Protein AF-Q2N8E6-F1 (afdb_monomer)

Radius of gyration: 30.1 Å; Cα contacts (8 Å, |Δi|>4): 46; chains: 1; bounding box: 55×23×89 Å

Secondary structure (DSSP, 8-state):
------HHHHHHHHHHHHHHHHH-SSHHHHHHHHHHHHHHHHHHHHHHHHHHHHHHHHHHHHHHHHHHHHHHHHHHHHHHHHHHHHHHHHHTT-

Solvent-accessible surface area (backbone atoms only — not comparable to full-atom values): 4951 Å² total; per-residue (Å²): 128,87,77,74,77,42,42,66,55,27,46,50,52,17,50,52,25,47,50,50,24,69,69,40,90,45,68,73,54,20,53,52,23,48,50,49,17,52,52,27,44,52,51,16,53,50,44,46,49,54,52,54,51,49,53,49,52,50,52,52,50,52,50,51,50,54,49,53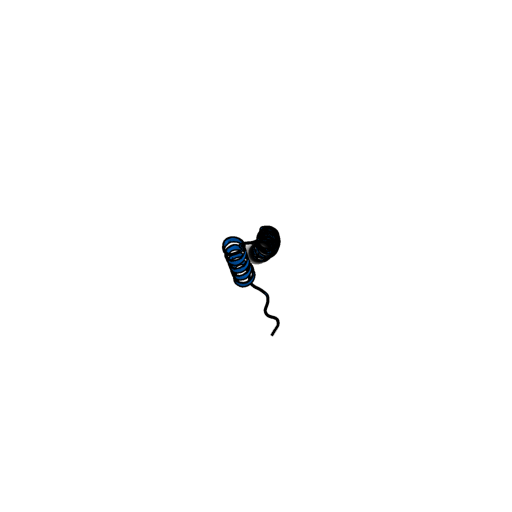,54,48,51,51,56,48,51,55,50,49,56,55,48,56,53,49,54,54,50,54,57,58,63,73,76,111

Structure (mmCIF, N/CA/C/O backbone):
data_AF-Q2N8E6-F1
#
_entry.id   AF-Q2N8E6-F1
#
loop_
_atom_site.group_PDB
_atom_site.id
_atom_site.type_symbol
_atom_site.label_atom_id
_atom_site.label_alt_id
_atom_site.label_comp_id
_atom_site.label_asym_id
_atom_site.label_entity_id
_atom_site.label_seq_id
_atom_site.pdbx_PDB_ins_code
_atom_site.Cartn_x
_atom_site.Cartn_y
_atom_site.Cartn_z
_atom_site.occupancy
_atom_site.B_iso_or_equiv
_atom_site.auth_seq_id
_atom_site.auth_comp_id
_atom_site.auth_asym_id
_atom_site.auth_atom_id
_atom_site.pdbx_PDB_model_num
ATOM 1 N N . MET A 1 1 ? 5.699 -19.061 6.040 1.00 41.94 1 MET A N 1
ATOM 2 C CA . MET A 1 1 ? 5.477 -18.078 4.958 1.00 41.94 1 MET A CA 1
ATOM 3 C C . MET A 1 1 ? 5.028 -16.784 5.610 1.00 41.94 1 MET A C 1
ATOM 5 O O . MET A 1 1 ? 4.099 -16.860 6.409 1.00 41.94 1 MET A O 1
ATOM 9 N N . PRO A 1 2 ? 5.690 -15.637 5.385 1.00 47.53 2 PRO A N 1
ATOM 10 C CA . PRO A 1 2 ? 5.235 -14.388 5.976 1.00 47.53 2 PRO A CA 1
ATOM 11 C C . PRO A 1 2 ? 3.895 -14.045 5.328 1.00 47.53 2 PRO A C 1
ATOM 13 O O . PRO A 1 2 ? 3.817 -13.854 4.117 1.00 47.53 2 PRO A O 1
ATOM 16 N N . MET A 1 3 ? 2.831 -14.035 6.128 1.00 51.78 3 MET A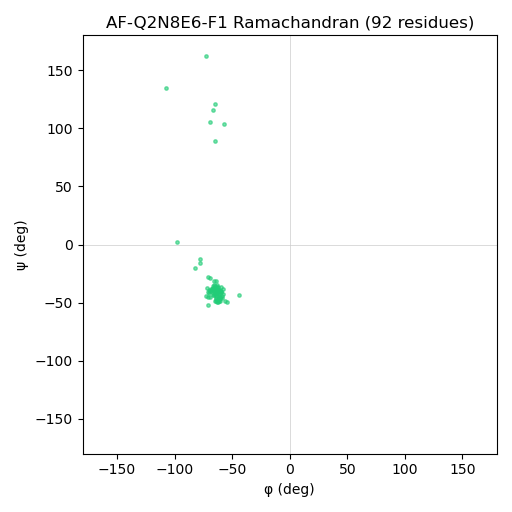 N 1
ATOM 17 C CA . MET A 1 3 ? 1.528 -13.530 5.714 1.00 51.78 3 MET A CA 1
ATOM 18 C C . MET A 1 3 ? 1.705 -12.035 5.470 1.00 51.78 3 MET A C 1
ATOM 20 O O . MET A 1 3 ? 1.603 -11.247 6.408 1.00 51.78 3 MET A O 1
ATOM 24 N N . HIS A 1 4 ? 2.071 -11.643 4.247 1.00 54.47 4 HIS A N 1
ATOM 25 C CA . HIS A 1 4 ? 2.024 -10.246 3.842 1.00 54.47 4 HIS A CA 1
ATOM 26 C C . HIS A 1 4 ? 0.578 -9.810 4.048 1.00 54.47 4 HIS A C 1
ATOM 28 O O . HIS A 1 4 ? -0.316 -10.273 3.340 1.00 54.47 4 HIS A O 1
ATOM 34 N N . GLN A 1 5 ? 0.334 -9.055 5.117 1.00 67.31 5 GLN A N 1
ATOM 35 C CA . GLN A 1 5 ? -1.020 -8.739 5.536 1.00 67.31 5 GLN A CA 1
ATOM 36 C C . GLN A 1 5 ? -1.610 -7.807 4.487 1.00 67.31 5 GLN A C 1
ATOM 38 O O . GLN A 1 5 ? -1.183 -6.666 4.326 1.00 67.31 5 GLN A O 1
ATOM 43 N N . SER A 1 6 ? -2.502 -8.372 3.680 1.00 76.81 6 SER A N 1
ATOM 44 C CA . SER A 1 6 ? -3.089 -7.719 2.525 1.00 76.81 6 SER A CA 1
ATOM 45 C C . SER A 1 6 ? -4.097 -6.660 2.962 1.00 76.81 6 SER A C 1
ATOM 47 O O . SER A 1 6 ? -4.599 -6.674 4.088 1.00 76.81 6 SER A O 1
ATOM 49 N N . TYR A 1 7 ? -4.429 -5.754 2.042 1.00 82.69 7 TYR A N 1
ATOM 50 C CA . TYR A 1 7 ? -5.511 -4.781 2.212 1.00 82.69 7 TYR A CA 1
ATOM 51 C C . TYR A 1 7 ? -6.785 -5.415 2.801 1.00 82.69 7 TYR A C 1
ATOM 53 O O . TYR A 1 7 ? -7.382 -4.871 3.731 1.00 82.69 7 TYR A O 1
ATOM 61 N N . GLU A 1 8 ? -7.154 -6.600 2.311 1.00 83.12 8 GLU A N 1
ATOM 62 C CA . GLU A 1 8 ? -8.308 -7.373 2.781 1.00 83.12 8 GLU A CA 1
ATOM 63 C C . GLU A 1 8 ? -8.212 -7.740 4.267 1.00 83.12 8 GLU A C 1
ATOM 65 O O . GLU A 1 8 ? -9.196 -7.616 4.995 1.00 83.12 8 GLU A O 1
ATOM 70 N N . PHE A 1 9 ? -7.025 -8.119 4.753 1.00 86.94 9 PHE A N 1
ATOM 71 C CA . PHE A 1 9 ? -6.818 -8.458 6.163 1.00 86.94 9 PHE A CA 1
ATOM 72 C C . PHE A 1 9 ? -7.053 -7.248 7.073 1.00 86.94 9 PHE A C 1
ATOM 74 O O . PHE A 1 9 ? -7.790 -7.328 8.059 1.00 86.94 9 PHE A O 1
ATOM 81 N N . TYR A 1 10 ? -6.458 -6.104 6.729 1.00 88.81 10 TYR A N 1
ATOM 82 C CA . TYR A 1 10 ? -6.636 -4.877 7.503 1.00 88.81 10 TYR A CA 1
ATOM 83 C C . TYR A 1 10 ? -8.076 -4.360 7.430 1.00 88.81 10 TYR A C 1
ATOM 85 O O . TYR A 1 10 ? -8.623 -3.901 8.433 1.00 88.81 10 TYR A O 1
ATOM 93 N N . THR A 1 11 ? -8.729 -4.513 6.278 1.00 88.69 11 THR A N 1
ATOM 94 C CA . THR A 1 11 ? -10.129 -4.120 6.089 1.00 88.69 11 THR A CA 1
ATOM 95 C C . THR A 1 11 ? -11.083 -5.008 6.890 1.00 88.69 11 THR A C 1
ATOM 97 O O . THR A 1 11 ? -12.030 -4.499 7.492 1.00 88.69 11 THR A O 1
ATOM 100 N N . ALA A 1 12 ? -10.836 -6.320 6.951 1.00 90.00 12 ALA A N 1
ATOM 101 C CA . ALA A 1 12 ? -11.610 -7.243 7.779 1.00 90.00 12 ALA A CA 1
ATOM 102 C C . ALA A 1 12 ? -11.495 -6.887 9.270 1.00 90.0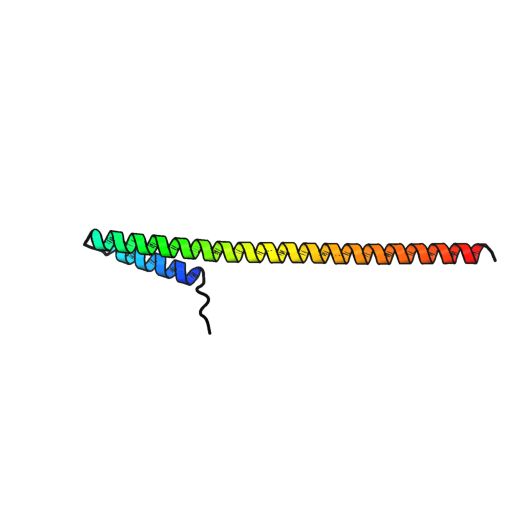0 12 ALA A C 1
ATOM 104 O O . ALA A 1 12 ? -12.509 -6.723 9.944 1.00 90.00 12 ALA A O 1
ATOM 105 N N . ARG A 1 13 ? -10.271 -6.642 9.754 1.00 90.81 13 ARG A N 1
ATOM 106 C CA . ARG A 1 13 ? -10.005 -6.227 11.143 1.00 90.81 13 ARG A CA 1
ATOM 107 C C . ARG A 1 13 ? -10.655 -4.892 11.498 1.00 90.81 13 ARG A C 1
ATOM 109 O O . ARG A 1 13 ? -11.217 -4.755 12.581 1.00 90.81 13 ARG A O 1
ATOM 116 N N . ALA A 1 14 ? -10.637 -3.924 10.580 1.00 91.75 14 ALA A N 1
ATOM 117 C CA . ALA A 1 14 ? -11.338 -2.657 10.771 1.00 91.75 14 ALA A CA 1
ATOM 118 C C . ALA A 1 14 ? -12.854 -2.870 10.930 1.00 91.75 14 ALA A C 1
ATOM 120 O O . ALA A 1 14 ? -13.461 -2.315 11.844 1.00 91.75 14 ALA A O 1
ATOM 121 N N . LYS A 1 15 ? -13.464 -3.720 10.091 1.00 91.19 15 LYS A N 1
ATOM 122 C CA . LYS A 1 15 ? -14.898 -4.054 10.174 1.00 91.19 15 LYS A CA 1
ATOM 123 C C . LYS A 1 15 ? -15.255 -4.777 11.474 1.00 91.19 15 LYS A C 1
ATOM 125 O O . LYS A 1 15 ? -16.295 -4.475 12.057 1.00 91.19 15 LYS A O 1
ATOM 130 N N . GLU A 1 16 ? -14.409 -5.694 11.937 1.00 91.56 16 GLU A N 1
ATOM 131 C CA . GLU A 1 16 ? -14.590 -6.391 13.216 1.00 91.56 16 GLU A CA 1
ATOM 132 C C . GLU A 1 16 ? -14.571 -5.416 14.398 1.00 91.56 16 GLU A C 1
ATOM 134 O O . GLU A 1 16 ? -15.498 -5.425 15.209 1.00 91.56 16 GLU A O 1
ATOM 139 N N . SER A 1 17 ? -13.582 -4.517 14.461 1.00 90.69 17 SER A N 1
ATOM 140 C CA . SER A 1 17 ? -13.530 -3.472 15.493 1.00 90.69 17 SER A CA 1
ATOM 141 C C . SER A 1 17 ? -14.724 -2.517 15.409 1.00 90.69 17 SER A C 1
ATOM 143 O O . SER A 1 17 ? -15.315 -2.183 16.433 1.00 90.69 17 SER A O 1
ATOM 145 N N . ALA A 1 18 ? -15.168 -2.139 14.207 1.00 90.69 18 ALA A N 1
ATOM 146 C CA . ALA A 1 18 ? -16.370 -1.319 14.037 1.00 90.69 18 ALA A CA 1
ATOM 147 C C . ALA A 1 18 ? -17.637 -2.029 14.556 1.00 90.69 18 ALA A C 1
ATOM 149 O O . ALA A 1 18 ? -18.503 -1.409 15.181 1.00 90.69 18 ALA A O 1
ATOM 150 N N . ALA A 1 19 ? -17.763 -3.337 14.315 1.00 92.50 19 ALA A N 1
ATOM 151 C CA . ALA A 1 19 ? -18.867 -4.143 14.832 1.00 92.50 19 ALA A CA 1
ATOM 152 C C . ALA A 1 19 ? -18.810 -4.263 16.365 1.00 92.50 19 ALA A C 1
ATOM 154 O O . ALA A 1 19 ? -19.834 -4.092 17.031 1.00 92.50 19 ALA A O 1
ATOM 155 N N . ALA A 1 20 ? -17.618 -4.469 16.929 1.00 90.38 20 ALA A N 1
ATOM 156 C CA . ALA A 1 20 ? -17.399 -4.503 18.372 1.00 90.38 20 ALA A CA 1
ATOM 157 C C . ALA A 1 20 ? -17.724 -3.153 19.034 1.00 90.38 20 ALA A C 1
ATOM 159 O O . ALA A 1 20 ? -18.394 -3.123 20.065 1.00 90.38 20 ALA A O 1
ATOM 160 N N . ALA A 1 21 ? -17.354 -2.032 18.407 1.00 91.44 21 ALA A N 1
ATOM 161 C CA . ALA A 1 21 ? -17.705 -0.689 18.867 1.00 91.44 21 ALA A CA 1
ATOM 162 C C . ALA A 1 21 ? -19.226 -0.459 18.895 1.00 91.44 21 ALA A C 1
ATOM 164 O O . ALA A 1 21 ? -19.750 0.144 19.834 1.00 91.44 21 ALA A O 1
ATOM 165 N N . LYS A 1 22 ? -19.955 -0.963 17.889 1.00 91.19 22 LYS A N 1
ATOM 166 C CA . LYS A 1 22 ? -21.426 -0.885 17.836 1.00 91.19 22 LYS A CA 1
ATOM 167 C C . LYS A 1 22 ? -22.096 -1.748 18.904 1.00 91.19 22 LYS A C 1
ATOM 169 O O . LYS A 1 22 ? -23.100 -1.332 19.471 1.00 91.19 22 LYS A O 1
ATOM 174 N N . ALA A 1 23 ? -21.546 -2.929 19.183 1.00 92.56 23 ALA A N 1
ATOM 175 C CA . ALA A 1 23 ? -22.049 -3.825 20.223 1.00 92.56 23 ALA A CA 1
ATOM 176 C C . ALA A 1 23 ? -21.642 -3.391 21.646 1.00 92.56 23 ALA A C 1
ATOM 178 O O . ALA A 1 23 ? -22.219 -3.864 22.630 1.00 92.56 23 ALA A O 1
ATOM 179 N N . ALA A 1 24 ? -20.654 -2.500 21.774 1.00 91.38 24 ALA A N 1
ATOM 180 C CA . ALA A 1 24 ? -20.154 -2.031 23.054 1.00 91.38 24 ALA A CA 1
ATOM 181 C C . ALA A 1 24 ? -21.227 -1.243 23.820 1.00 91.38 24 ALA A C 1
ATOM 183 O O . ALA A 1 24 ? -21.719 -0.198 23.383 1.00 91.38 24 ALA A O 1
ATOM 184 N N . LYS A 1 25 ? -21.541 -1.751 25.015 1.00 90.75 25 LYS A N 1
ATOM 185 C CA . LYS A 1 25 ? -22.466 -1.126 25.970 1.00 90.75 25 LYS A CA 1
ATOM 186 C C . LYS A 1 25 ? -21.806 -0.037 26.816 1.00 90.75 25 LYS A C 1
ATOM 188 O O . LYS A 1 25 ? -22.507 0.789 27.383 1.00 90.75 25 LYS A O 1
ATOM 193 N N . LEU A 1 26 ? -20.476 -0.058 26.911 1.00 94.44 26 LEU A N 1
ATOM 194 C CA . LEU A 1 26 ? -19.687 0.925 27.646 1.00 94.44 26 LEU A CA 1
ATOM 195 C C . LEU A 1 26 ? -18.944 1.830 26.662 1.00 94.44 26 LEU A C 1
ATOM 197 O O . LEU A 1 26 ? -18.323 1.341 25.713 1.00 94.44 26 LEU A O 1
ATOM 201 N N . ASP A 1 27 ? -18.971 3.137 26.914 1.00 91.50 27 ASP A N 1
ATOM 202 C CA . ASP A 1 27 ? -18.367 4.129 26.020 1.00 91.50 27 ASP A CA 1
ATOM 203 C C . ASP A 1 27 ? -16.840 3.995 25.949 1.00 91.50 27 ASP A C 1
ATOM 205 O O . ASP A 1 27 ? -16.260 4.110 24.873 1.00 91.50 27 ASP A O 1
ATOM 209 N N . ASN A 1 28 ? -16.181 3.622 27.051 1.00 92.00 28 ASN A N 1
ATOM 210 C CA . ASN A 1 28 ? -14.735 3.371 27.072 1.00 92.00 28 ASN A CA 1
ATOM 211 C C . ASN A 1 28 ? -14.312 2.208 26.150 1.00 92.00 28 ASN A C 1
ATOM 213 O O . ASN A 1 28 ? -13.259 2.266 25.511 1.00 92.00 28 ASN A O 1
ATOM 217 N N . VAL A 1 29 ? -15.138 1.162 26.051 1.00 91.50 29 VAL A N 1
ATOM 218 C CA . VAL A 1 29 ? -14.923 0.033 25.140 1.00 91.50 29 VAL A CA 1
ATOM 219 C C . VAL A 1 29 ? -15.189 0.479 23.708 1.00 91.50 29 VAL A C 1
ATOM 221 O O . VAL A 1 29 ? -14.366 0.214 22.835 1.00 91.50 29 VAL A O 1
ATOM 224 N N . ARG A 1 30 ? -16.273 1.231 23.471 1.00 92.38 30 ARG A N 1
ATOM 225 C CA . ARG A 1 30 ? -16.580 1.791 22.148 1.00 92.38 30 ARG A CA 1
ATOM 226 C C . ARG A 1 30 ? -15.431 2.642 21.619 1.00 92.38 30 ARG A C 1
ATOM 228 O O . ARG A 1 30 ? -14.995 2.444 20.492 1.00 92.38 30 ARG A O 1
ATOM 235 N N . GLU A 1 31 ? -14.905 3.555 22.426 1.00 93.81 31 GLU A N 1
ATOM 236 C CA . GLU A 1 31 ? -13.792 4.420 22.031 1.00 93.81 31 GLU A CA 1
ATOM 237 C C . GLU A 1 31 ? -12.508 3.648 21.728 1.00 93.81 31 GLU A C 1
ATOM 239 O O . GLU A 1 31 ? -11.776 4.006 20.802 1.00 93.81 31 GLU A O 1
ATOM 244 N N . ARG A 1 32 ? -12.217 2.598 22.504 1.00 93.12 32 ARG A N 1
ATOM 245 C CA . ARG A 1 32 ? -11.058 1.735 22.258 1.00 93.12 32 ARG A CA 1
ATOM 246 C C . ARG A 1 32 ? -11.191 1.012 20.923 1.00 93.12 32 ARG A C 1
ATOM 248 O O . ARG A 1 32 ? -10.237 1.007 20.149 1.00 93.12 32 ARG A O 1
ATOM 255 N N . GLU A 1 33 ? -12.361 0.450 20.647 1.00 91.38 33 GLU A N 1
ATOM 256 C CA . GLU A 1 33 ? -12.628 -0.244 19.388 1.00 91.38 33 GLU A CA 1
ATOM 257 C C . GLU A 1 33 ? -12.634 0.720 18.194 1.00 91.38 33 GLU A C 1
ATOM 259 O O . GLU A 1 33 ? -12.046 0.411 17.164 1.00 91.38 33 GLU A O 1
ATOM 264 N N . LEU A 1 34 ? -13.168 1.937 18.341 1.00 91.94 34 LEU A N 1
ATOM 265 C CA . LEU A 1 34 ? -13.082 2.976 17.304 1.00 91.94 34 LEU A CA 1
ATOM 266 C C . LEU A 1 34 ? -11.635 3.408 17.027 1.00 91.94 34 LEU A C 1
ATOM 268 O O . LEU A 1 34 ? -11.274 3.698 15.885 1.00 91.94 34 LEU A O 1
ATOM 272 N N . ARG A 1 35 ? -10.780 3.465 18.056 1.00 93.62 35 ARG A N 1
ATOM 273 C CA . ARG A 1 35 ? -9.342 3.710 17.867 1.00 93.62 35 ARG A CA 1
ATOM 274 C C . ARG A 1 35 ? -8.680 2.556 17.120 1.00 93.62 35 ARG A C 1
ATOM 276 O O . ARG A 1 35 ? -7.920 2.819 16.192 1.00 93.62 35 ARG A O 1
ATOM 283 N N . ALA A 1 36 ? -9.006 1.314 17.472 1.00 90.62 36 ALA A N 1
ATOM 284 C CA . ALA A 1 36 ? -8.516 0.139 16.760 1.00 90.62 36 ALA A CA 1
ATOM 285 C C . ALA A 1 36 ? -8.969 0.141 15.290 1.00 90.62 36 ALA A C 1
ATOM 287 O O . ALA A 1 36 ? -8.137 -0.026 14.403 1.00 90.62 36 ALA A O 1
ATOM 288 N N . GLU A 1 37 ? -10.245 0.429 15.017 1.00 92.56 37 GLU A N 1
ATOM 289 C CA . GLU A 1 37 ? -10.786 0.586 13.661 1.00 92.56 37 GLU A CA 1
ATOM 290 C C . GLU A 1 37 ? -9.988 1.621 12.860 1.00 92.56 37 GLU A C 1
ATOM 292 O O . GLU A 1 37 ? -9.555 1.329 11.745 1.00 9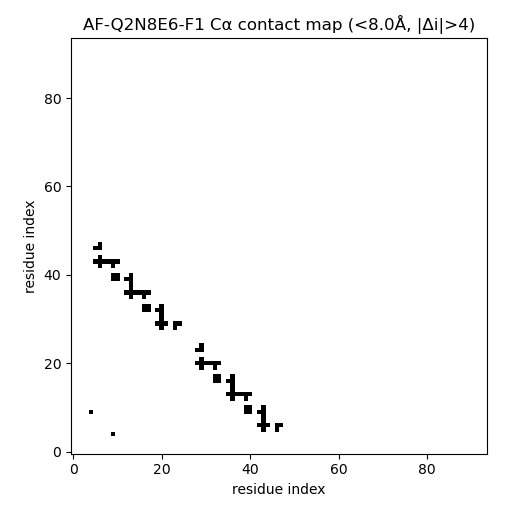2.56 37 GLU A O 1
ATOM 297 N N . LYS A 1 38 ? -9.7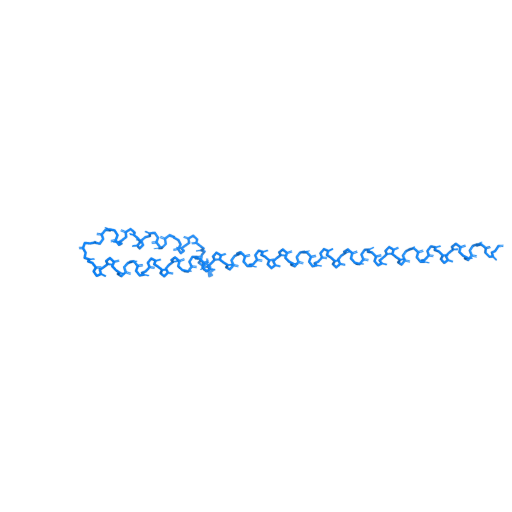47 2.811 13.428 1.00 92.56 38 LYS A N 1
ATOM 298 C CA . LYS A 1 38 ? -8.957 3.862 12.768 1.00 92.56 38 LYS A CA 1
ATOM 299 C C . LYS A 1 38 ? -7.548 3.387 12.425 1.00 92.56 38 LYS A C 1
ATOM 301 O O . LYS A 1 38 ? -7.085 3.635 11.314 1.00 92.56 38 LYS A O 1
ATOM 306 N N . THR A 1 39 ? -6.880 2.692 13.345 1.00 94.00 39 THR A N 1
ATOM 307 C CA . THR A 1 39 ? -5.546 2.132 13.096 1.00 94.00 39 THR A CA 1
ATOM 308 C C . THR A 1 39 ? -5.576 1.100 11.971 1.00 94.00 39 THR A C 1
ATOM 310 O O . THR A 1 39 ? -4.767 1.182 11.048 1.00 94.00 39 THR A O 1
ATOM 313 N N . TRP A 1 40 ? -6.524 0.161 11.999 1.00 92.06 40 TRP A N 1
ATOM 314 C CA . TRP A 1 40 ? -6.649 -0.864 10.961 1.00 92.06 40 TRP A CA 1
ATOM 315 C C . TRP A 1 40 ? -6.974 -0.271 9.595 1.00 92.06 40 TRP A C 1
ATOM 317 O O . TRP A 1 40 ? -6.395 -0.678 8.591 1.00 92.06 40 TRP A O 1
ATOM 327 N N . ARG A 1 41 ? -7.843 0.738 9.549 1.00 90.56 41 ARG A N 1
ATOM 328 C CA . ARG A 1 41 ? -8.177 1.445 8.315 1.00 90.56 41 ARG A CA 1
ATOM 329 C C . ARG A 1 41 ? -6.978 2.198 7.741 1.00 90.56 41 ARG A C 1
ATOM 331 O O . ARG A 1 41 ? -6.735 2.095 6.543 1.00 90.56 41 ARG A O 1
ATOM 338 N N . GLY A 1 42 ? -6.196 2.873 8.585 1.00 91.50 42 GLY A N 1
ATOM 339 C CA . GLY A 1 42 ? -4.956 3.528 8.158 1.00 91.50 42 GLY A CA 1
ATOM 340 C C . GLY A 1 42 ? -3.946 2.543 7.560 1.00 91.50 42 GLY A C 1
ATOM 341 O O . GLY A 1 42 ? -3.360 2.814 6.516 1.00 91.50 42 GLY A O 1
ATOM 342 N N . LEU A 1 43 ? -3.801 1.357 8.161 1.00 89.25 43 LEU A N 1
ATOM 343 C CA . LEU A 1 43 ? -2.946 0.292 7.620 1.00 89.25 43 LEU A CA 1
ATOM 344 C C . LEU A 1 43 ? -3.472 -0.266 6.291 1.00 89.25 43 LEU A C 1
ATOM 346 O O . LEU A 1 43 ? -2.683 -0.541 5.388 1.00 89.25 43 LEU A O 1
ATOM 350 N N . ALA A 1 44 ? -4.792 -0.398 6.141 1.00 90.25 44 ALA A N 1
ATOM 351 C CA . ALA A 1 44 ? -5.403 -0.803 4.879 1.00 90.25 44 ALA A CA 1
ATOM 352 C C . ALA A 1 44 ? -5.103 0.226 3.776 1.00 90.25 44 ALA A C 1
ATOM 354 O O . ALA A 1 44 ? -4.619 -0.127 2.703 1.00 90.25 44 ALA A O 1
ATOM 355 N N . GLU A 1 45 ? -5.318 1.510 4.049 1.00 89.19 45 GLU A N 1
ATOM 356 C CA . GLU A 1 45 ? -5.029 2.594 3.105 1.00 89.19 45 GLU A CA 1
ATOM 357 C C . GLU A 1 45 ? -3.542 2.635 2.721 1.00 89.19 45 GLU A C 1
ATOM 359 O O . GLU A 1 45 ? -3.215 2.765 1.540 1.00 89.19 45 GLU A O 1
ATOM 364 N N . GLN A 1 46 ? -2.637 2.413 3.678 1.00 88.81 46 GLN A N 1
ATOM 365 C CA . GLN A 1 46 ? -1.206 2.304 3.399 1.00 88.81 46 GLN A CA 1
ATOM 366 C C . GLN A 1 46 ? -0.879 1.098 2.508 1.00 88.81 46 GLN A C 1
ATOM 368 O O . GLN A 1 46 ? -0.129 1.236 1.544 1.00 88.81 46 GLN A O 1
ATOM 373 N N . ALA A 1 47 ? -1.458 -0.074 2.785 1.00 88.38 47 ALA A N 1
ATOM 374 C CA . ALA A 1 47 ? -1.263 -1.267 1.963 1.00 88.38 47 ALA A CA 1
ATOM 375 C C . ALA A 1 47 ? -1.759 -1.057 0.523 1.00 88.38 47 ALA 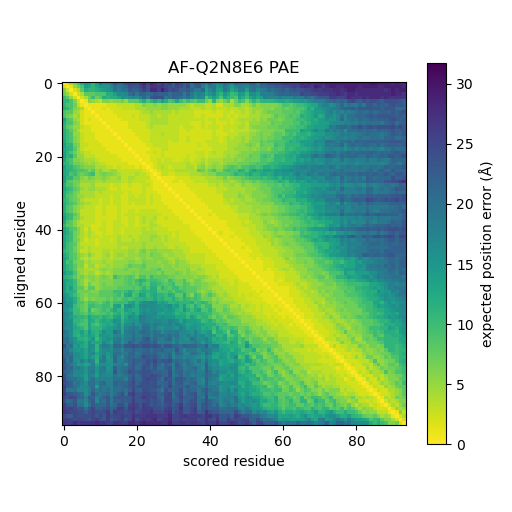A C 1
ATOM 377 O O . ALA A 1 47 ? -1.097 -1.478 -0.427 1.00 88.38 47 ALA A O 1
ATOM 378 N N . ARG A 1 48 ? -2.888 -0.358 0.358 1.00 86.25 48 ARG A N 1
ATOM 379 C CA . ARG A 1 48 ? -3.420 0.025 -0.953 1.00 86.25 48 ARG A CA 1
ATOM 380 C C . ARG A 1 48 ? -2.485 0.987 -1.681 1.00 86.25 48 ARG A C 1
ATOM 382 O O . ARG A 1 48 ? -2.142 0.733 -2.829 1.00 86.25 48 ARG A O 1
ATOM 389 N N . SER A 1 49 ? -2.029 2.037 -1.002 1.00 87.62 49 SER A N 1
ATOM 390 C CA . SER A 1 49 ? -1.092 3.013 -1.568 1.00 87.62 49 SER A CA 1
ATOM 391 C C . SER A 1 49 ? 0.205 2.346 -2.038 1.00 87.62 49 SER A C 1
ATOM 393 O O . SER A 1 49 ? 0.659 2.587 -3.152 1.00 87.62 49 SER A O 1
ATOM 395 N N . VAL A 1 50 ? 0.759 1.414 -1.254 1.00 86.50 50 VAL A N 1
ATOM 396 C CA . VAL A 1 50 ? 1.956 0.651 -1.647 1.00 86.50 50 VAL A CA 1
ATOM 397 C C . VAL A 1 50 ? 1.705 -0.204 -2.891 1.00 86.50 50 VAL A C 1
ATOM 399 O O . VAL A 1 50 ? 2.583 -0.292 -3.749 1.00 86.50 50 VAL A O 1
ATOM 402 N N . ALA A 1 51 ? 0.533 -0.835 -3.012 1.00 84.38 51 ALA A N 1
ATOM 403 C CA . ALA A 1 51 ? 0.175 -1.591 -4.212 1.00 84.38 51 ALA A CA 1
ATOM 404 C C . ALA A 1 51 ? 0.067 -0.673 -5.443 1.00 84.38 51 ALA A C 1
ATOM 406 O O . ALA A 1 51 ? 0.699 -0.941 -6.461 1.00 84.38 51 ALA A O 1
ATOM 407 N N . GLU A 1 52 ? -0.626 0.459 -5.316 1.00 86.56 52 GLU A N 1
ATOM 408 C CA . GLU A 1 52 ? -0.770 1.448 -6.392 1.00 86.56 52 GLU A CA 1
ATOM 409 C C . GLU A 1 52 ? 0.585 2.048 -6.813 1.00 86.56 52 GL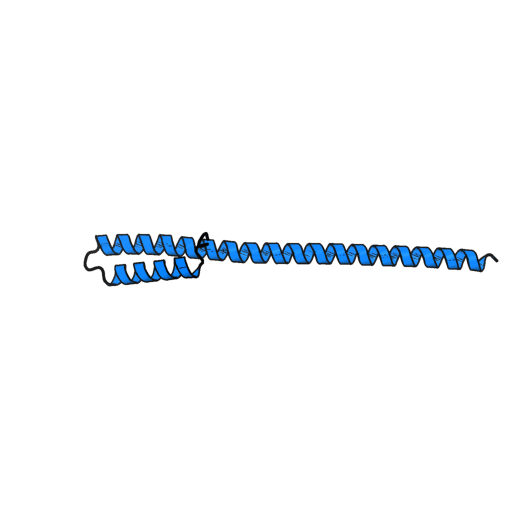U A C 1
ATOM 411 O O . GLU A 1 52 ? 0.862 2.212 -8.002 1.00 86.56 52 GLU A O 1
ATOM 416 N N . GLN A 1 53 ? 1.474 2.328 -5.855 1.00 87.62 53 GLN A N 1
ATOM 417 C CA . GLN A 1 53 ? 2.832 2.797 -6.137 1.00 87.62 53 GLN A CA 1
ATOM 418 C C . GLN A 1 53 ? 3.667 1.739 -6.862 1.00 87.62 53 GLN A C 1
ATOM 420 O O . GLN A 1 53 ? 4.399 2.079 -7.791 1.00 87.62 53 GLN A O 1
ATOM 425 N N . ARG A 1 54 ? 3.556 0.464 -6.473 1.00 86.56 54 ARG A N 1
ATOM 426 C CA . ARG A 1 54 ? 4.234 -0.638 -7.172 1.00 86.56 54 ARG A CA 1
ATOM 427 C C . ARG A 1 54 ? 3.764 -0.740 -8.617 1.00 86.56 54 ARG A C 1
ATOM 429 O O . ARG A 1 54 ? 4.610 -0.787 -9.505 1.00 86.56 54 ARG A O 1
ATOM 436 N N . ASP A 1 55 ? 2.458 -0.690 -8.856 1.00 86.38 55 ASP A N 1
ATOM 437 C CA . ASP A 1 55 ? 1.895 -0.731 -10.209 1.00 86.38 55 ASP A CA 1
ATOM 438 C C . ASP A 1 55 ? 2.381 0.449 -11.056 1.00 86.38 55 ASP A C 1
ATOM 440 O O . ASP A 1 55 ? 2.716 0.287 -12.231 1.00 86.38 55 ASP A O 1
ATOM 444 N N . LYS A 1 56 ? 2.477 1.641 -10.457 1.00 88.12 56 LYS A N 1
ATOM 445 C CA . LYS A 1 56 ? 3.017 2.822 -11.134 1.00 88.12 56 LYS A CA 1
ATOM 446 C C . LYS A 1 56 ? 4.483 2.632 -11.530 1.00 88.12 56 LYS A C 1
ATOM 448 O O . LYS A 1 56 ? 4.822 2.882 -12.682 1.00 88.12 56 LYS A O 1
ATOM 453 N N . ILE A 1 57 ? 5.323 2.148 -10.615 1.00 90.06 57 ILE A N 1
ATOM 454 C CA . ILE A 1 57 ? 6.748 1.887 -10.881 1.00 90.06 57 ILE A CA 1
ATOM 455 C C . ILE A 1 57 ? 6.911 0.841 -11.986 1.00 90.06 57 ILE A C 1
ATOM 457 O O . ILE A 1 57 ? 7.751 1.006 -12.867 1.00 90.06 57 ILE A O 1
ATOM 461 N N . VAL A 1 58 ? 6.107 -0.227 -11.964 1.00 89.81 58 VAL A N 1
ATOM 462 C CA . VAL A 1 58 ? 6.138 -1.261 -13.008 1.00 89.81 58 VAL A CA 1
ATOM 463 C C . VAL A 1 58 ? 5.800 -0.651 -14.366 1.00 89.81 58 VAL A C 1
ATOM 465 O O . VAL A 1 58 ? 6.573 -0.818 -15.304 1.00 89.81 58 VAL A O 1
ATOM 468 N N . ARG A 1 59 ? 4.724 0.137 -14.456 1.00 85.81 59 ARG A N 1
ATOM 469 C CA . ARG A 1 59 ? 4.333 0.814 -15.703 1.00 85.81 59 ARG A CA 1
ATOM 470 C C . ARG A 1 59 ? 5.383 1.800 -16.204 1.00 85.81 59 ARG A C 1
ATOM 472 O O . ARG A 1 59 ? 5.621 1.879 -17.404 1.00 85.81 59 ARG A O 1
ATOM 479 N N . GLU A 1 60 ? 5.989 2.577 -15.311 1.00 89.44 60 GLU A N 1
ATOM 480 C CA . GLU A 1 60 ? 7.062 3.508 -15.679 1.00 89.44 60 GLU A CA 1
ATOM 481 C C . GLU A 1 60 ? 8.288 2.755 -16.195 1.00 89.44 60 GLU A C 1
ATOM 483 O O . GLU A 1 60 ? 8.853 3.135 -17.217 1.00 89.44 60 GLU A O 1
ATOM 488 N N . LYS A 1 61 ? 8.648 1.641 -15.555 1.00 89.69 61 LYS A N 1
ATOM 489 C CA . LYS A 1 61 ? 9.754 0.789 -15.992 1.00 89.69 61 LYS A CA 1
ATOM 490 C C . LYS A 1 61 ? 9.480 0.115 -17.336 1.00 89.69 61 LYS A C 1
ATOM 492 O O . LYS A 1 61 ? 10.387 0.021 -18.153 1.00 89.69 61 LYS A O 1
ATOM 497 N N . GLU A 1 62 ? 8.255 -0.342 -17.579 1.00 88.75 62 GLU A N 1
ATOM 498 C CA . GLU A 1 62 ? 7.846 -0.887 -18.880 1.00 88.75 62 GLU A CA 1
ATOM 499 C C . GLU A 1 62 ? 7.908 0.173 -19.980 1.00 88.75 62 GLU A C 1
ATOM 501 O O . GLU A 1 62 ? 8.410 -0.105 -21.063 1.00 88.75 62 GLU A O 1
ATOM 506 N N . ARG A 1 63 ? 7.472 1.408 -19.696 1.00 87.06 63 ARG A N 1
ATOM 507 C CA . ARG A 1 63 ? 7.611 2.523 -20.644 1.00 87.06 63 ARG A CA 1
ATOM 508 C C . ARG A 1 63 ? 9.065 2.872 -20.927 1.00 87.06 63 ARG A C 1
ATOM 510 O O . ARG A 1 63 ? 9.390 3.114 -22.080 1.00 87.06 63 ARG A O 1
ATOM 517 N N . ALA A 1 64 ? 9.912 2.901 -19.899 1.00 87.81 64 ALA A N 1
ATOM 518 C CA . ALA A 1 64 ? 11.338 3.159 -20.068 1.00 87.81 64 ALA A CA 1
ATOM 519 C C . ALA A 1 64 ? 11.986 2.088 -20.955 1.00 87.81 64 ALA A C 1
ATOM 521 O O . ALA A 1 64 ? 12.656 2.431 -21.918 1.00 87.81 64 ALA A O 1
ATOM 522 N N . ARG A 1 65 ? 11.685 0.805 -20.711 1.00 86.06 65 ARG A N 1
ATOM 523 C CA . ARG A 1 65 ? 12.158 -0.301 -21.559 1.00 86.06 65 ARG A CA 1
ATOM 524 C C . ARG A 1 65 ? 11.669 -0.193 -22.999 1.00 86.06 65 ARG A C 1
ATOM 526 O O . ARG A 1 65 ? 12.460 -0.341 -23.913 1.00 86.06 65 ARG A O 1
ATOM 533 N N . ALA A 1 66 ? 10.388 0.108 -23.205 1.00 86.44 66 ALA A N 1
ATOM 534 C CA . ALA A 1 66 ? 9.843 0.275 -24.550 1.00 86.44 66 ALA A CA 1
ATOM 535 C C . ALA A 1 66 ? 10.462 1.474 -25.293 1.00 86.44 66 ALA A C 1
ATOM 537 O O . ALA A 1 66 ? 10.573 1.443 -26.514 1.00 86.44 66 ALA A O 1
ATOM 538 N N . ALA A 1 67 ? 10.847 2.533 -24.571 1.00 85.81 67 ALA A N 1
ATOM 539 C CA . ALA A 1 67 ? 11.564 3.666 -25.146 1.00 85.81 67 ALA A CA 1
ATOM 540 C C . ALA A 1 67 ? 13.004 3.286 -25.525 1.00 85.81 67 ALA A C 1
ATOM 542 O O . ALA A 1 67 ? 13.410 3.573 -26.644 1.00 85.81 67 ALA A O 1
ATOM 543 N N . GLU A 1 68 ? 13.726 2.583 -24.647 1.00 85.00 68 GLU A N 1
ATOM 544 C CA . GLU A 1 68 ? 15.076 2.067 -24.928 1.00 85.00 68 GLU A CA 1
ATOM 545 C C . GLU A 1 68 ? 15.075 1.126 -26.148 1.00 85.00 68 GLU A C 1
ATOM 547 O O . GLU A 1 68 ? 15.863 1.313 -27.070 1.00 85.00 68 GLU A O 1
ATOM 552 N N . GLU A 1 69 ? 14.129 0.185 -26.223 1.00 83.94 69 GLU A N 1
ATOM 553 C CA . GLU A 1 69 ? 13.978 -0.729 -27.368 1.00 83.94 69 GLU A CA 1
ATOM 554 C C . GLU A 1 69 ? 13.639 0.015 -28.675 1.00 83.94 69 GLU A C 1
ATOM 556 O O . GLU A 1 69 ? 14.075 -0.374 -29.761 1.00 83.94 69 GLU A O 1
ATOM 561 N N . ALA A 1 70 ? 12.857 1.097 -28.596 1.00 80.56 70 ALA A N 1
ATOM 562 C CA . ALA A 1 70 ? 12.533 1.921 -29.757 1.00 80.56 70 ALA A CA 1
ATOM 563 C C . ALA A 1 70 ? 13.737 2.745 -30.237 1.00 80.56 70 ALA A C 1
ATOM 565 O O . ALA A 1 70 ? 13.914 2.896 -31.447 1.00 80.56 70 ALA A O 1
ATOM 566 N N . GLU A 1 71 ? 14.557 3.253 -29.315 1.00 82.75 71 GLU A N 1
ATOM 567 C CA . GLU A 1 71 ? 15.804 3.954 -29.630 1.00 82.75 71 GLU A CA 1
ATOM 568 C C . GLU A 1 71 ? 16.838 3.005 -30.245 1.00 82.75 71 GLU A C 1
ATOM 570 O O . GLU A 1 71 ? 17.423 3.343 -31.273 1.00 82.75 71 GLU A O 1
ATOM 575 N N . GLU A 1 72 ? 16.999 1.789 -29.712 1.00 79.25 72 GLU A N 1
ATOM 576 C CA . GLU A 1 72 ? 17.864 0.764 -30.314 1.00 79.25 72 GLU A CA 1
ATOM 577 C C . GLU A 1 72 ? 17.388 0.377 -31.721 1.00 79.25 72 GLU A C 1
ATOM 579 O O . GLU A 1 72 ? 18.180 0.371 -32.662 1.00 79.25 72 GLU A O 1
ATOM 584 N N . CYS A 1 73 ? 16.086 0.142 -31.916 1.00 76.38 73 CYS A N 1
ATOM 585 C CA . CYS A 1 73 ? 15.552 -0.191 -33.239 1.00 76.38 73 CYS A CA 1
ATOM 586 C C . CYS A 1 73 ? 15.681 0.979 -34.234 1.00 76.38 73 CYS A C 1
ATOM 588 O O . CYS A 1 73 ? 15.846 0.760 -35.437 1.00 76.38 73 CYS A O 1
ATOM 590 N N . ALA A 1 74 ? 15.606 2.226 -33.760 1.00 79.00 74 ALA A N 1
ATOM 591 C CA . ALA A 1 74 ? 15.856 3.405 -34.583 1.00 79.00 74 ALA A CA 1
ATOM 592 C C . ALA A 1 74 ? 17.338 3.511 -34.976 1.00 79.00 74 ALA A C 1
ATOM 594 O O . ALA A 1 74 ? 17.626 3.704 -36.157 1.00 79.00 74 ALA A O 1
ATOM 595 N N . ALA A 1 75 ? 18.255 3.297 -34.030 1.00 81.50 75 ALA A N 1
ATOM 596 C CA . ALA A 1 75 ? 19.695 3.311 -34.274 1.00 81.50 75 ALA A CA 1
ATOM 597 C C . ALA A 1 75 ? 20.129 2.200 -35.247 1.00 81.50 75 ALA A C 1
ATOM 599 O O . ALA A 1 75 ? 20.921 2.441 -36.157 1.00 81.50 75 ALA A O 1
ATOM 600 N N . GLU A 1 76 ? 19.566 0.994 -35.124 1.00 79.81 76 GLU A N 1
ATOM 601 C CA . GLU A 1 76 ? 19.820 -0.104 -36.066 1.00 79.81 76 GLU A CA 1
ATOM 602 C C . GLU A 1 76 ? 19.326 0.216 -37.485 1.00 79.81 76 GLU A C 1
ATOM 604 O O . GLU A 1 76 ? 19.978 -0.134 -38.471 1.00 79.81 76 GLU A O 1
ATOM 609 N N . ARG A 1 77 ? 18.179 0.894 -37.612 1.00 76.19 77 ARG A N 1
ATOM 610 C CA . ARG A 1 77 ? 17.631 1.309 -38.915 1.00 76.19 77 ARG A CA 1
ATOM 611 C C . ARG A 1 77 ? 18.453 2.411 -39.567 1.00 76.19 77 ARG A C 1
ATOM 613 O O . ARG A 1 77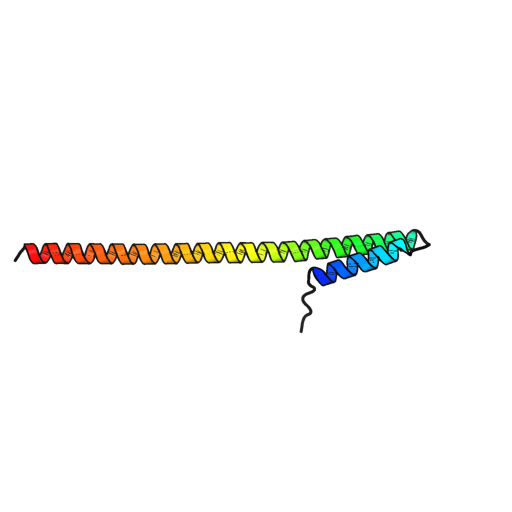 ? 18.623 2.371 -40.782 1.00 76.19 77 ARG A O 1
ATOM 620 N N . GLU A 1 78 ? 18.939 3.365 -38.780 1.00 78.50 78 GLU A N 1
ATOM 621 C CA . GLU A 1 78 ? 19.830 4.429 -39.246 1.00 78.50 78 GLU A CA 1
ATOM 622 C C . GLU A 1 78 ? 21.151 3.834 -39.747 1.00 78.50 78 GLU A C 1
ATOM 624 O O . GLU A 1 78 ? 21.506 4.028 -40.908 1.00 78.50 78 GLU A O 1
ATOM 629 N N . ALA A 1 79 ? 21.781 2.956 -38.958 1.00 78.06 79 ALA A N 1
ATOM 630 C CA . ALA A 1 79 ? 22.996 2.250 -39.364 1.00 78.06 79 ALA A CA 1
ATOM 631 C C . ALA A 1 79 ? 22.798 1.393 -40.633 1.00 78.06 79 ALA A C 1
ATOM 633 O O . ALA A 1 79 ? 23.687 1.306 -41.482 1.00 78.06 79 ALA A O 1
ATOM 634 N N . ALA A 1 80 ? 21.627 0.768 -40.792 1.00 78.06 80 ALA A N 1
ATOM 635 C CA . ALA A 1 80 ? 21.286 0.015 -41.998 1.00 78.06 80 ALA A CA 1
ATOM 636 C C . ALA A 1 80 ? 21.038 0.912 -43.227 1.00 78.06 80 ALA A C 1
ATOM 638 O O . ALA A 1 80 ? 21.237 0.450 -44.352 1.00 78.06 80 ALA A O 1
ATOM 639 N N . SER A 1 81 ? 20.598 2.161 -43.037 1.00 79.06 81 SER A N 1
ATOM 640 C CA . SER A 1 81 ? 20.477 3.156 -44.111 1.00 79.06 81 SER A CA 1
ATOM 641 C C . SER A 1 81 ? 21.855 3.618 -44.566 1.00 79.06 81 SER A C 1
ATOM 643 O O . SER A 1 81 ? 22.178 3.486 -45.744 1.00 79.06 81 SER A O 1
ATOM 645 N N . ASP A 1 82 ? 22.698 4.034 -43.620 1.00 78.75 82 ASP A N 1
ATOM 646 C CA . ASP A 1 82 ? 24.052 4.524 -43.896 1.00 78.75 82 ASP A CA 1
ATOM 6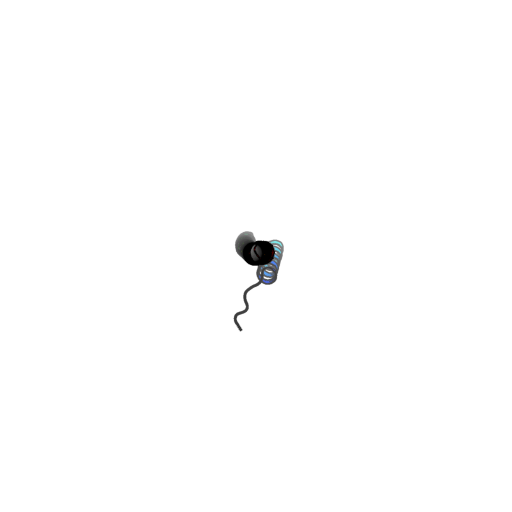47 C C . ASP A 1 82 ? 24.903 3.478 -44.634 1.00 78.75 82 ASP A C 1
ATOM 649 O O . ASP A 1 82 ? 25.659 3.799 -45.554 1.00 78.75 82 ASP A O 1
ATOM 653 N N . ALA A 1 83 ? 24.747 2.198 -44.277 1.00 76.31 83 ALA A N 1
ATOM 654 C CA . ALA A 1 83 ? 25.421 1.095 -44.956 1.00 76.31 83 ALA A CA 1
ATOM 655 C C . ALA A 1 83 ? 24.963 0.917 -46.417 1.00 76.31 83 ALA A C 1
ATOM 657 O O . ALA A 1 83 ? 25.787 0.624 -47.284 1.00 76.31 83 ALA A O 1
ATOM 658 N N . ARG A 1 84 ? 23.668 1.110 -46.706 1.00 74.31 84 ARG A N 1
ATOM 659 C CA . ARG A 1 84 ? 23.118 1.017 -48.071 1.00 74.31 84 ARG A CA 1
ATOM 660 C C . ARG A 1 84 ? 23.566 2.185 -48.942 1.00 74.31 84 ARG A C 1
ATOM 662 O O . ARG A 1 84 ? 23.935 1.969 -50.094 1.00 74.31 84 ARG A O 1
ATOM 669 N N . ASP A 1 85 ? 23.585 3.391 -48.385 1.00 71.81 85 ASP A N 1
ATOM 670 C CA . ASP A 1 85 ? 24.029 4.592 -49.095 1.00 71.81 85 ASP A CA 1
ATOM 671 C C . ASP A 1 85 ? 25.526 4.513 -49.458 1.00 71.81 85 ASP A C 1
ATOM 673 O O . ASP A 1 85 ? 25.937 4.913 -50.553 1.00 71.81 85 ASP A O 1
ATOM 677 N N . ALA A 1 86 ? 26.347 3.916 -48.585 1.00 72.38 86 ALA A N 1
ATOM 678 C CA . ALA A 1 86 ? 27.759 3.652 -48.860 1.00 72.38 86 ALA A CA 1
ATOM 679 C C . ALA A 1 86 ? 27.973 2.620 -49.987 1.00 72.38 86 ALA A C 1
ATOM 681 O O . ALA A 1 86 ? 28.881 2.779 -50.810 1.00 72.38 86 ALA A O 1
ATOM 682 N N . GLU A 1 87 ? 27.139 1.578 -50.052 1.00 69.12 87 GLU A N 1
ATOM 683 C CA . GLU A 1 87 ? 27.199 0.550 -51.099 1.00 69.12 87 GLU A CA 1
ATOM 684 C C . GLU A 1 87 ? 26.761 1.102 -52.468 1.00 69.12 87 GLU A C 1
ATOM 686 O O . GLU A 1 87 ? 27.429 0.857 -53.478 1.00 69.12 87 GLU A O 1
ATOM 691 N N . GLU A 1 88 ? 25.702 1.921 -52.515 1.00 72.56 88 GLU A N 1
ATOM 692 C CA . GLU A 1 88 ? 25.251 2.575 -53.752 1.00 72.56 88 GLU A CA 1
ATOM 693 C C . GLU A 1 88 ? 26.312 3.544 -54.302 1.00 72.56 88 GLU A C 1
ATOM 695 O O . GLU A 1 88 ? 26.570 3.568 -55.510 1.00 72.56 88 GLU A O 1
ATOM 700 N N . ALA A 1 89 ? 26.980 4.308 -53.431 1.00 68.88 89 ALA A N 1
ATOM 701 C CA . ALA A 1 89 ? 28.054 5.218 -53.829 1.00 68.88 89 ALA A CA 1
ATOM 702 C C . ALA A 1 89 ? 29.270 4.479 -54.420 1.00 68.88 89 ALA A C 1
ATOM 704 O O . ALA A 1 89 ? 29.864 4.948 -55.394 1.00 68.88 89 ALA A O 1
ATOM 705 N N . ALA A 1 90 ? 29.617 3.309 -53.875 1.00 70.38 90 ALA A N 1
ATOM 706 C CA . ALA A 1 90 ? 30.703 2.476 -54.389 1.00 70.38 90 ALA A CA 1
ATOM 707 C C . ALA A 1 90 ? 30.361 1.848 -55.754 1.00 70.38 90 ALA A C 1
ATOM 709 O O . ALA A 1 90 ? 31.207 1.822 -56.650 1.00 70.38 90 ALA A O 1
ATOM 710 N N . GLY A 1 91 ? 29.116 1.398 -55.943 1.00 66.75 91 GLY A N 1
ATOM 711 C CA . GLY A 1 91 ? 28.647 0.808 -57.201 1.00 66.75 91 GLY A CA 1
ATOM 712 C C . GLY A 1 91 ? 28.523 1.805 -58.356 1.00 66.75 91 GLY A C 1
ATOM 713 O O . GLY A 1 91 ? 28.712 1.432 -59.508 1.00 66.75 91 GLY A O 1
ATOM 714 N N . ARG A 1 92 ? 28.252 3.084 -58.070 1.00 63.28 92 ARG A N 1
ATOM 715 C CA . ARG A 1 92 ? 28.115 4.142 -59.090 1.00 63.28 92 ARG A CA 1
ATOM 716 C C . ARG A 1 92 ? 29.450 4.662 -59.632 1.00 63.28 92 ARG A C 1
ATOM 718 O O . ARG A 1 92 ? 29.451 5.399 -60.615 1.00 63.28 92 ARG A O 1
ATOM 725 N N . SER A 1 93 ? 30.560 4.324 -58.973 1.00 56.03 93 SER A N 1
ATOM 726 C CA . SER A 1 93 ? 31.915 4.742 -59.352 1.00 56.03 93 SER A CA 1
ATOM 727 C C . SER A 1 93 ? 32.687 3.686 -60.162 1.00 56.03 93 SER A C 1
ATOM 729 O O . SER A 1 93 ? 33.854 3.929 -60.481 1.00 56.03 93 SER A O 1
ATOM 731 N N . SER A 1 94 ? 32.071 2.536 -60.474 1.00 51.09 94 SER A N 1
ATOM 732 C CA . SER A 1 94 ? 32.591 1.497 -61.385 1.00 51.09 94 SER A CA 1
ATOM 733 C C . SER A 1 94 ? 31.841 1.515 -62.712 1.00 51.09 94 SER A C 1
ATOM 735 O O . SER A 1 94 ? 32.496 1.249 -63.743 1.00 51.09 94 SER A O 1
#

Organism: Erythrobacter litoralis (strain HTCC2594) (NCBI:txid314225)

Foldseek 3Di:
DPPPCALVNLQVQLVVLCVQLVVDPDNVSNVVSNVSSVVSNVVSVVRVVVVVVVVVVVVVVVVVVVVVVVVVVVVVVVVVVVVVVVVVVVVVVD

Mean predicted aligned error: 10.64 Å

pLDDT: mean 83.18, std 11.22, range [41.94, 94.44]

Sequence (94 aa):
MPMHQSYEFYTARAKESAAAAKAAKLDNVRERELRAEKTWRGLAEQARSVAEQRDKIVREKERARAAEEAEECAAEREAASDARDAEEAAGRSS